Protein AF-A0A480BSX7-F1 (afdb_monomer)

Solvent-accessible surface area (backbone atoms only — not comparable to full-atom values): 7555 Å² total; per-residue (Å²): 115,78,91,48,44,62,57,36,19,62,75,71,62,46,86,76,87,81,93,69,65,57,65,67,68,36,47,69,45,32,63,47,53,52,51,22,51,55,27,17,67,69,65,37,52,84,73,14,50,60,44,51,59,70,46,43,69,58,52,51,52,47,38,61,62,36,56,47,34,30,73,76,64,77,35,87,56,55,23,52,56,36,51,52,40,41,64,72,64,40,93,58,73,66,44,62,85,93,48,62,42,61,52,52,73,69,56,49,49,53,50,55,52,50,34,45,76,68,53,33,42,66,92,63,71,71,65,83,90,122

Mean predicted aligned error: 4.59 Å

Sequence (130 aa):
MESFYLWDAIVHGGQCLFGTCEYVMFGKQRDTLVKCMELANAGKFDEALPLYRQLDPIRDLMNDIFVWNIVRKNQYSLAPIKYWFELLGMPMGPCRPPLEPYADEAMKKTVREGLLKHGVIDSVPAAAAA

pLDDT: mean 90.05, std 11.89, range [28.59, 98.31]

Nearest PDB structures (foldseek):
  1f5z-assembly1_D  TM=8.049E-01  e=1.852E-02  Haemophilus influenzae
  2vc6-assembly1_A  TM=7.269E-01  e=2.075E-02  Sinorhizobium meliloti
  4z35-assembly1_A  TM=4.591E-01  e=2.734E+00  Homo sapiens
  8tf5-assembly1_A  TM=4.532E-01  e=3.242E+00  Homo sapiens

Structure (mmCIF, N/CA/C/O backbone):
data_AF-A0A480BSX7-F1
#
_entry.id   AF-A0A480BSX7-F1
#
loop_
_atom_site.group_PDB
_atom_site.id
_atom_site.type_symbol
_atom_site.label_atom_id
_atom_site.label_alt_id
_atom_site.label_comp_id
_atom_site.label_asym_id
_atom_site.label_entity_id
_atom_site.label_seq_id
_atom_site.pdbx_PDB_ins_code
_atom_site.Cartn_x
_atom_site.Cartn_y
_atom_site.Cartn_z
_atom_site.occupancy
_atom_site.B_iso_or_equiv
_atom_site.auth_seq_id
_atom_site.auth_comp_id
_atom_site.auth_asym_id
_atom_site.auth_atom_id
_atom_site.pdbx_PDB_model_num
ATOM 1 N N . MET A 1 1 ? 2.741 -9.601 7.725 1.00 75.19 1 MET A N 1
ATOM 2 C CA . MET A 1 1 ? 2.106 -8.663 6.775 1.00 75.19 1 MET A CA 1
ATOM 3 C C . MET A 1 1 ? 1.167 -7.773 7.549 1.00 75.19 1 MET A C 1
ATOM 5 O O . MET A 1 1 ? 0.518 -8.268 8.467 1.00 75.19 1 MET A O 1
ATOM 9 N N . GLU A 1 2 ? 1.093 -6.500 7.173 1.00 89.62 2 GLU A N 1
ATOM 10 C CA . GLU A 1 2 ? 0.205 -5.518 7.809 1.00 89.62 2 GLU A CA 1
ATOM 11 C C . GLU A 1 2 ? -1.260 -5.978 7.875 1.00 89.62 2 GLU A C 1
ATOM 13 O O . GLU A 1 2 ? -1.927 -5.743 8.877 1.00 89.62 2 GLU A O 1
ATOM 18 N N . SER A 1 3 ? -1.723 -6.748 6.889 1.00 90.62 3 SER A N 1
ATOM 19 C CA . SER A 1 3 ? -3.084 -7.297 6.833 1.00 90.62 3 SER A CA 1
ATOM 20 C C . SER A 1 3 ? -3.484 -8.166 8.034 1.00 90.62 3 SER A C 1
ATOM 22 O O . SER A 1 3 ? -4.659 -8.417 8.249 1.00 90.62 3 SER A O 1
ATOM 24 N N . PHE A 1 4 ? -2.549 -8.661 8.843 1.00 90.56 4 PHE A N 1
ATOM 25 C CA . PHE A 1 4 ? -2.900 -9.431 10.045 1.00 90.56 4 PHE A CA 1
ATOM 26 C C . PHE A 1 4 ? -2.967 -8.576 11.310 1.00 90.56 4 PHE A C 1
ATOM 28 O O . PHE A 1 4 ? -3.403 -9.067 12.349 1.00 90.56 4 PHE A O 1
ATOM 35 N N . TYR A 1 5 ? -2.565 -7.305 11.233 1.00 93.00 5 TYR A N 1
ATOM 36 C CA . TYR A 1 5 ? -2.331 -6.474 12.407 1.00 93.00 5 TYR A CA 1
ATOM 37 C C . TYR A 1 5 ? -3.560 -6.291 13.282 1.00 93.00 5 TYR A C 1
ATOM 39 O O . TYR A 1 5 ? -3.453 -6.392 14.496 1.00 93.00 5 TYR A O 1
ATOM 47 N N . LEU A 1 6 ? -4.729 -6.045 12.681 1.00 95.12 6 LEU A N 1
ATOM 48 C CA . LEU A 1 6 ? -5.952 -5.828 13.454 1.00 95.12 6 LEU A CA 1
ATOM 49 C C . LEU A 1 6 ? -6.253 -7.029 14.360 1.00 95.12 6 LEU A C 1
ATOM 51 O O . LEU A 1 6 ? -6.584 -6.854 15.529 1.00 95.12 6 LEU A O 1
ATOM 55 N N . TRP A 1 7 ? -6.092 -8.246 13.840 1.00 94.69 7 TRP A N 1
ATOM 56 C CA . TRP A 1 7 ? -6.290 -9.460 14.626 1.00 94.69 7 TRP A CA 1
ATOM 57 C C . TRP A 1 7 ? -5.177 -9.687 15.631 1.00 94.69 7 TRP A C 1
ATOM 59 O O . TRP A 1 7 ? -5.456 -10.052 16.767 1.00 94.69 7 TRP A O 1
ATOM 69 N N . ASP A 1 8 ? -3.933 -9.441 15.236 1.00 93.88 8 ASP A N 1
ATOM 70 C CA . ASP A 1 8 ? -2.789 -9.623 16.117 1.00 93.88 8 ASP A CA 1
ATOM 71 C C . ASP A 1 8 ? -2.830 -8.679 17.328 1.00 93.88 8 ASP A C 1
ATOM 73 O O . ASP A 1 8 ? -2.663 -9.112 18.467 1.00 93.88 8 ASP A O 1
ATOM 77 N N . ALA A 1 9 ? -3.155 -7.407 17.103 1.00 94.81 9 ALA A N 1
ATOM 78 C CA . ALA A 1 9 ? -3.317 -6.412 18.155 1.00 94.81 9 ALA A CA 1
ATOM 79 C C . ALA A 1 9 ? -4.456 -6.780 19.118 1.00 94.81 9 ALA A C 1
ATOM 81 O O . ALA A 1 9 ? -4.263 -6.777 20.332 1.00 94.81 9 ALA A O 1
ATOM 82 N N . ILE A 1 10 ? -5.627 -7.152 18.587 1.00 92.81 10 ILE A N 1
ATOM 83 C CA . ILE A 1 10 ? -6.820 -7.427 19.401 1.00 92.81 10 ILE A CA 1
ATOM 84 C C . ILE A 1 10 ? -6.731 -8.763 20.148 1.00 92.81 10 ILE A C 1
ATOM 86 O O . ILE A 1 10 ? -7.150 -8.846 21.300 1.00 92.81 10 ILE A O 1
ATOM 90 N N . VAL A 1 11 ? -6.224 -9.815 19.504 1.00 92.88 11 VAL A N 1
ATOM 91 C CA . VAL A 1 11 ? -6.258 -11.183 20.051 1.00 92.88 11 VAL A CA 1
ATOM 92 C C . VAL A 1 11 ? -4.977 -11.524 20.806 1.00 92.88 11 VAL A C 1
ATOM 94 O O . VAL A 1 11 ? -5.036 -12.202 21.830 1.00 92.88 11 VAL A O 1
ATOM 97 N N . HIS A 1 12 ? -3.823 -11.061 20.322 1.00 93.25 12 HIS A N 1
ATOM 98 C CA . HIS A 1 12 ? -2.514 -11.449 20.857 1.00 93.25 12 HIS A CA 1
ATOM 99 C C . HIS A 1 12 ? -1.763 -10.295 21.532 1.00 93.25 12 HIS A C 1
ATOM 101 O O . HIS A 1 12 ? -0.704 -10.522 22.116 1.00 93.25 12 HIS A O 1
ATOM 107 N N . GLY A 1 13 ? -2.295 -9.069 21.489 1.00 92.25 13 GLY A N 1
ATOM 108 C CA . GLY A 1 13 ? -1.648 -7.893 22.069 1.00 92.25 13 GLY A CA 1
ATOM 109 C C . GLY A 1 13 ? -0.471 -7.366 21.244 1.00 92.25 13 GLY A C 1
ATOM 110 O O . GLY A 1 13 ? 0.432 -6.747 21.807 1.00 92.25 13 GLY A O 1
ATOM 111 N N . GLY A 1 14 ? -0.451 -7.615 19.930 1.00 91.31 14 GLY A N 1
ATOM 112 C CA . GLY A 1 14 ? 0.555 -7.072 19.015 1.00 91.31 14 GLY A CA 1
ATOM 113 C C . GLY A 1 14 ? 0.632 -5.540 19.073 1.00 91.31 14 GLY A C 1
ATOM 114 O O . GLY A 1 14 ? -0.369 -4.848 18.920 1.00 91.31 14 GLY A O 1
ATOM 115 N N . GLN A 1 15 ? 1.830 -4.990 19.288 1.00 88.19 15 GLN A N 1
ATOM 116 C CA . GLN A 1 15 ? 2.012 -3.556 19.582 1.00 88.19 15 GLN A CA 1
ATOM 117 C C . GLN A 1 15 ? 2.525 -2.735 18.400 1.00 88.19 15 GLN A C 1
ATOM 119 O O . GLN A 1 15 ? 2.421 -1.509 18.399 1.00 88.19 15 GLN A O 1
ATOM 124 N N . CYS A 1 16 ? 3.124 -3.381 17.404 1.00 86.19 16 CYS A N 1
ATOM 125 C CA . CYS A 1 16 ? 3.711 -2.681 16.275 1.00 86.19 16 CYS A CA 1
ATOM 126 C C . CYS A 1 16 ? 3.746 -3.544 15.019 1.00 86.19 16 CYS A C 1
ATOM 128 O O . CYS A 1 16 ? 3.685 -4.771 15.061 1.00 86.19 16 CYS A O 1
ATOM 130 N N . LEU A 1 17 ? 3.895 -2.861 13.890 1.00 86.81 17 LEU A N 1
ATOM 131 C CA . LEU A 1 17 ? 4.245 -3.469 12.623 1.00 86.81 17 LEU A CA 1
ATOM 132 C C . LEU A 1 17 ? 5.743 -3.328 12.399 1.00 86.81 17 LEU A C 1
ATOM 134 O O . LEU A 1 17 ? 6.243 -2.230 12.155 1.00 86.81 17 LEU A O 1
ATOM 138 N N . PHE A 1 18 ? 6.463 -4.442 12.491 1.00 81.75 18 PHE A N 1
ATOM 139 C CA . PHE A 1 18 ? 7.906 -4.458 12.301 1.00 81.75 18 PHE A CA 1
ATOM 140 C C . PHE A 1 18 ? 8.284 -4.927 10.894 1.00 81.75 18 PHE A C 1
ATOM 142 O O . PHE A 1 18 ? 7.827 -5.970 10.431 1.00 81.75 18 PHE A O 1
ATOM 149 N N . GLY A 1 19 ? 9.164 -4.172 10.232 1.00 75.06 19 GLY A N 1
ATOM 150 C CA . GLY A 1 19 ? 9.785 -4.596 8.973 1.00 75.06 19 GLY A CA 1
ATOM 151 C C . GLY A 1 19 ? 8.894 -4.519 7.726 1.00 75.06 19 GLY A C 1
ATOM 152 O O . GLY A 1 19 ? 9.242 -5.119 6.712 1.00 75.06 19 GLY A O 1
ATOM 153 N N . THR A 1 20 ? 7.776 -3.789 7.771 1.00 81.38 20 THR A N 1
ATOM 154 C CA . THR A 1 20 ? 6.899 -3.558 6.607 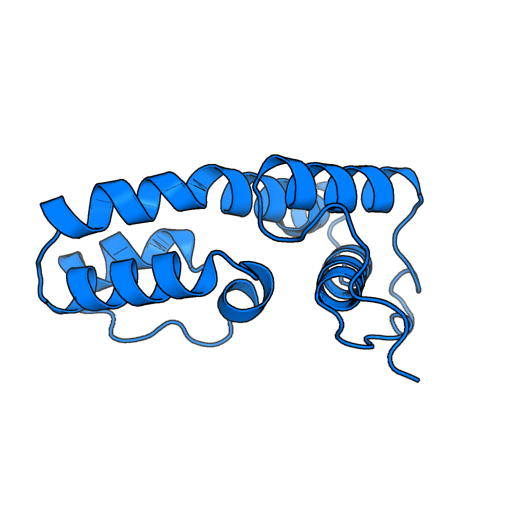1.00 81.38 20 THR A CA 1
ATOM 155 C C . THR A 1 20 ? 7.260 -2.299 5.835 1.00 81.38 20 THR A C 1
ATOM 157 O O . THR A 1 20 ? 7.493 -1.236 6.410 1.00 81.38 20 THR A O 1
ATOM 160 N N . CYS A 1 21 ? 7.198 -2.391 4.510 1.00 86.75 21 CYS A N 1
ATOM 161 C CA . CYS A 1 21 ? 7.220 -1.232 3.621 1.00 86.75 21 CYS A CA 1
ATOM 162 C C . CYS A 1 21 ? 5.839 -0.587 3.465 1.00 86.75 21 CYS A C 1
ATOM 164 O O . CYS A 1 21 ? 5.742 0.544 2.985 1.00 86.75 21 CYS A O 1
ATOM 166 N N . GLU A 1 22 ? 4.772 -1.280 3.858 1.00 88.31 22 GLU A N 1
ATOM 167 C CA . GLU A 1 22 ? 3.419 -0.894 3.490 1.00 88.31 22 GLU A CA 1
ATOM 168 C C . GLU A 1 22 ? 2.907 0.374 4.183 1.00 88.31 22 GLU A C 1
ATOM 170 O O . GLU A 1 22 ? 2.111 1.089 3.578 1.00 88.31 22 GLU A O 1
ATOM 175 N N . TYR A 1 23 ? 3.507 0.786 5.311 1.00 89.75 23 TYR A N 1
ATOM 176 C CA . TYR A 1 23 ? 3.344 2.155 5.818 1.00 89.75 23 TYR A CA 1
ATOM 177 C C . TYR A 1 23 ? 3.669 3.177 4.725 1.00 89.75 23 TYR A C 1
ATOM 179 O O . TYR A 1 23 ? 2.855 4.015 4.364 1.00 89.75 23 TYR A O 1
ATOM 187 N N . VAL A 1 24 ? 4.843 3.081 4.107 1.00 90.88 24 VAL A N 1
ATOM 188 C CA . VAL A 1 24 ? 5.216 4.014 3.046 1.00 90.88 24 VAL A CA 1
ATOM 189 C C . VAL A 1 24 ? 4.355 3.780 1.798 1.00 90.88 24 VAL A C 1
ATOM 191 O O . VAL A 1 24 ? 3.855 4.740 1.208 1.00 90.88 24 VAL A O 1
ATOM 194 N N . MET A 1 25 ? 4.119 2.527 1.412 1.00 92.50 25 MET A N 1
ATOM 195 C CA . MET A 1 25 ? 3.415 2.210 0.163 1.00 92.50 25 MET A CA 1
ATOM 196 C C . MET A 1 25 ? 1.965 2.699 0.135 1.00 92.50 25 MET A C 1
ATOM 198 O O . MET A 1 25 ? 1.473 3.048 -0.934 1.00 92.50 25 MET A O 1
ATOM 202 N N . PHE A 1 26 ? 1.292 2.822 1.280 1.00 94.25 26 PHE A N 1
ATOM 203 C CA . PHE A 1 26 ? -0.096 3.296 1.317 1.00 94.25 26 PHE A CA 1
ATOM 204 C C . PHE A 1 26 ? -0.240 4.778 0.936 1.00 94.25 26 PHE A C 1
ATOM 206 O O . PHE A 1 26 ? -1.356 5.244 0.715 1.00 94.25 26 PHE A O 1
ATOM 213 N N . GLY A 1 27 ? 0.870 5.519 0.797 1.00 93.81 27 GLY A N 1
ATOM 214 C CA . GLY A 1 27 ? 0.879 6.894 0.289 1.00 93.81 27 GLY A CA 1
ATOM 215 C C . GLY A 1 27 ? -0.115 7.783 1.033 1.00 93.81 27 GLY A C 1
ATOM 216 O O . GLY A 1 27 ? -0.015 7.939 2.247 1.00 93.81 27 GLY A O 1
ATOM 217 N N . LYS A 1 28 ? -1.101 8.336 0.324 1.00 93.50 28 LYS A N 1
ATOM 218 C CA . LYS A 1 28 ? -2.149 9.177 0.930 1.00 93.50 28 LYS A CA 1
ATOM 219 C C . LYS A 1 28 ? -3.054 8.464 1.938 1.00 93.50 28 LYS A C 1
ATOM 221 O O . LYS A 1 28 ? -3.692 9.130 2.741 1.00 93.50 28 LYS A O 1
ATOM 226 N N . GLN A 1 29 ? -3.108 7.134 1.924 1.00 95.00 29 GLN A N 1
ATOM 227 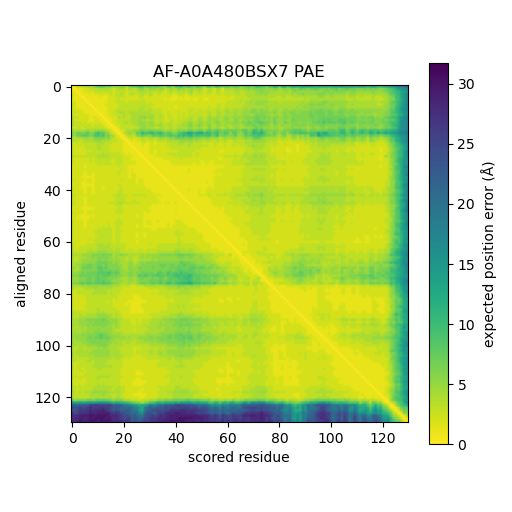C CA . GLN A 1 29 ? -3.903 6.342 2.869 1.00 95.00 29 GLN A CA 1
ATOM 228 C C . GLN A 1 29 ? -3.130 5.955 4.142 1.00 95.00 29 GLN A C 1
ATOM 230 O O . GLN A 1 29 ? -3.634 5.201 4.974 1.00 95.00 29 GLN A O 1
ATOM 235 N N . ARG A 1 30 ? -1.906 6.469 4.323 1.00 93.75 30 ARG A N 1
ATOM 236 C CA . ARG A 1 30 ? -1.090 6.261 5.532 1.00 93.75 30 ARG A CA 1
ATOM 237 C C . ARG A 1 30 ? -1.836 6.587 6.818 1.00 93.75 30 ARG A C 1
ATOM 239 O O . ARG A 1 30 ? -1.799 5.796 7.755 1.00 93.75 30 ARG A O 1
ATOM 246 N N . ASP A 1 31 ? -2.547 7.707 6.840 1.00 95.62 31 ASP A N 1
ATOM 247 C CA . ASP A 1 31 ? -3.268 8.148 8.035 1.00 95.62 31 ASP A CA 1
ATOM 248 C C . ASP A 1 31 ? -4.410 7.186 8.387 1.00 95.62 31 ASP A C 1
ATOM 250 O O . ASP A 1 31 ? -4.662 6.927 9.561 1.00 95.62 31 ASP A O 1
ATOM 254 N N . THR A 1 32 ? -5.054 6.579 7.383 1.00 96.75 32 THR A N 1
ATOM 255 C CA . THR A 1 32 ? -6.059 5.525 7.585 1.00 96.75 32 THR A CA 1
ATOM 256 C C . THR A 1 32 ? -5.444 4.290 8.241 1.00 96.75 32 THR A C 1
ATOM 258 O O . THR A 1 32 ? -6.029 3.755 9.184 1.00 96.75 32 THR A O 1
ATOM 261 N N . LEU A 1 33 ? -4.255 3.863 7.798 1.00 95.12 33 LEU A N 1
ATOM 262 C CA . LEU A 1 33 ? -3.514 2.767 8.431 1.00 95.12 33 LEU A CA 1
ATOM 263 C C . LEU A 1 33 ? -3.174 3.095 9.883 1.00 95.12 33 LEU A C 1
ATOM 265 O O . LEU A 1 33 ? -3.528 2.330 10.775 1.00 95.12 33 LEU A O 1
ATOM 269 N N . VAL A 1 34 ? -2.538 4.243 10.131 1.00 94.75 34 VAL A N 1
ATOM 270 C CA . VAL A 1 34 ? -2.170 4.668 11.491 1.00 94.75 34 VAL A CA 1
ATOM 271 C C . VAL A 1 34 ? -3.401 4.709 12.380 1.00 94.75 34 VAL A C 1
ATOM 273 O O . VAL A 1 34 ? -3.383 4.155 13.479 1.00 94.75 34 VAL A O 1
ATOM 276 N N . LYS A 1 35 ? -4.504 5.281 11.888 1.00 97.00 35 LYS A N 1
ATOM 277 C CA . LYS A 1 35 ? -5.724 5.381 12.677 1.00 97.00 35 LYS A CA 1
ATOM 278 C C . LYS A 1 35 ? -6.329 4.019 12.995 1.00 97.00 35 LYS A C 1
ATOM 280 O O . LYS A 1 35 ? -6.769 3.791 14.122 1.00 97.00 35 LYS A O 1
ATOM 285 N N . CYS A 1 36 ? -6.320 3.103 12.028 1.00 96.19 36 CYS A N 1
ATOM 286 C CA . CYS A 1 36 ? -6.709 1.717 12.252 1.00 96.19 36 CYS A CA 1
ATOM 287 C C . CYS A 1 36 ? -5.846 1.074 13.347 1.00 96.19 36 CYS A C 1
ATOM 289 O O . CYS A 1 36 ? -6.382 0.400 14.227 1.00 96.19 36 CYS A O 1
ATOM 291 N N . MET A 1 37 ? -4.529 1.301 13.324 1.00 94.94 37 MET A N 1
ATOM 292 C CA . MET A 1 37 ? -3.614 0.737 14.315 1.00 94.94 37 MET A CA 1
ATOM 293 C C . MET A 1 37 ? -3.851 1.301 15.721 1.00 94.94 37 MET A C 1
ATOM 295 O O . MET A 1 37 ? -3.885 0.546 16.688 1.00 94.94 37 MET A O 1
ATOM 299 N N . GLU A 1 38 ? -4.061 2.613 15.844 1.00 95.31 38 GLU A N 1
ATOM 300 C CA . GLU A 1 38 ? -4.396 3.265 17.116 1.00 95.31 38 GLU A CA 1
ATOM 301 C C . GLU A 1 38 ? -5.664 2.680 17.744 1.00 95.31 38 GLU A C 1
ATOM 303 O O . GLU A 1 38 ? -5.689 2.371 18.935 1.00 95.31 38 GLU A O 1
ATOM 308 N N . LEU A 1 39 ? -6.721 2.517 16.942 1.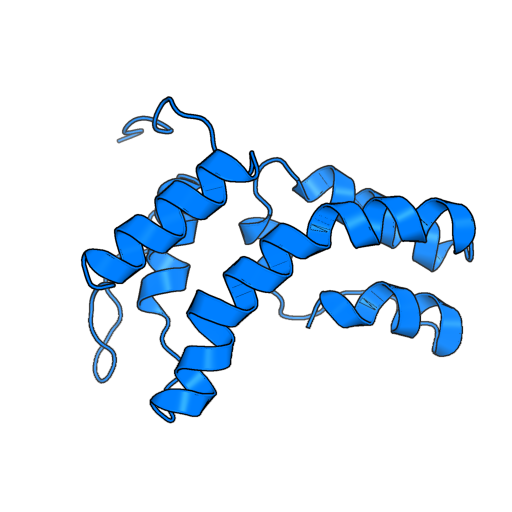00 96.50 39 LEU A N 1
ATOM 309 C CA . LEU A 1 39 ? -7.991 1.964 17.406 1.00 96.50 39 LEU A CA 1
ATOM 310 C C . LEU A 1 39 ? -7.848 0.493 17.806 1.00 96.50 39 LEU A C 1
ATOM 312 O O . LEU A 1 39 ? -8.373 0.097 18.846 1.00 96.50 39 LEU A O 1
ATOM 316 N N . ALA A 1 40 ? -7.095 -0.294 17.032 1.00 95.75 40 ALA A N 1
ATOM 317 C CA . ALA A 1 40 ? -6.802 -1.685 17.361 1.00 95.75 40 ALA A CA 1
ATOM 318 C C . ALA A 1 40 ? -6.065 -1.802 18.707 1.00 95.75 40 ALA A C 1
ATOM 320 O O . ALA A 1 40 ? -6.504 -2.543 19.583 1.00 95.75 40 ALA A O 1
ATOM 321 N N . ASN A 1 41 ? -5.019 -0.998 18.919 1.00 94.06 41 ASN A N 1
ATOM 322 C CA . ASN A 1 41 ? -4.266 -0.965 20.179 1.00 94.06 41 ASN A CA 1
ATOM 323 C C . ASN A 1 41 ? -5.108 -0.493 21.375 1.00 94.06 41 ASN A C 1
ATOM 325 O O . ASN A 1 41 ? -4.845 -0.881 22.510 1.00 94.06 41 ASN A O 1
ATOM 329 N N . ALA A 1 42 ? -6.131 0.329 21.132 1.00 94.81 42 ALA A N 1
ATOM 330 C CA . ALA A 1 42 ? -7.088 0.760 22.147 1.00 94.81 42 ALA A CA 1
ATOM 331 C C . ALA A 1 42 ? -8.212 -0.265 22.414 1.00 94.81 42 ALA A C 1
ATOM 333 O O . ALA A 1 42 ? -9.123 0.026 23.189 1.00 94.81 42 ALA A O 1
ATOM 334 N N . GLY A 1 43 ? -8.198 -1.432 21.759 1.00 94.56 43 GLY A N 1
ATOM 335 C CA . GLY A 1 43 ? -9.251 -2.445 21.877 1.00 94.56 43 GLY A CA 1
ATOM 336 C C . GLY A 1 43 ? -10.563 -2.080 21.166 1.00 94.56 43 GLY A C 1
ATOM 337 O O . GLY A 1 43 ? -11.573 -2.755 21.349 1.00 94.56 43 GLY A O 1
ATOM 338 N N . LYS A 1 44 ? -10.577 -1.021 20.347 1.00 96.81 44 LYS A N 1
ATOM 339 C CA . LYS A 1 44 ? -11.768 -0.491 19.661 1.00 96.81 44 LYS A CA 1
ATOM 340 C C . LYS A 1 44 ? -11.984 -1.176 18.312 1.00 96.81 44 LYS A C 1
ATOM 342 O O . LYS A 1 44 ? -11.891 -0.551 17.255 1.00 96.81 44 LYS A O 1
ATOM 347 N N . PHE A 1 45 ? -12.260 -2.477 18.351 1.00 96.38 45 PHE A N 1
ATOM 348 C CA . PHE A 1 45 ? -12.372 -3.306 17.149 1.00 96.38 45 PHE A CA 1
ATOM 349 C C . PHE A 1 45 ? -13.428 -2.799 16.149 1.00 96.38 45 PHE A C 1
ATOM 351 O O . PHE A 1 45 ? -13.123 -2.649 14.966 1.00 96.38 45 PHE A O 1
ATOM 358 N N . ASP A 1 46 ? -14.635 -2.475 16.620 1.00 97.88 46 ASP A N 1
ATOM 359 C CA . ASP A 1 46 ? -15.742 -2.052 15.749 1.00 97.88 46 ASP A CA 1
ATOM 360 C C . ASP A 1 46 ? -15.455 -0.730 15.019 1.00 97.88 46 ASP A C 1
ATOM 362 O O . ASP A 1 46 ? -15.897 -0.535 13.888 1.00 97.88 46 ASP A O 1
ATOM 366 N N . GLU A 1 47 ? -14.672 0.162 15.634 1.00 98.12 47 GLU A N 1
ATOM 367 C CA . GLU A 1 47 ? -14.220 1.412 15.009 1.00 98.12 47 GLU A CA 1
ATOM 368 C C . GL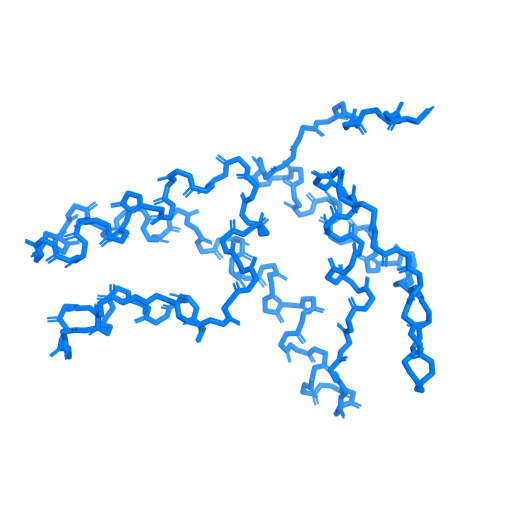U A 1 47 ? -13.052 1.172 14.034 1.00 98.12 47 GLU A C 1
ATOM 370 O O . GLU A 1 47 ? -12.938 1.859 13.018 1.00 98.12 47 GLU A O 1
ATOM 375 N N . ALA A 1 48 ? -12.179 0.199 14.321 1.00 97.69 48 ALA A N 1
ATOM 376 C CA . ALA A 1 48 ? -11.015 -0.120 13.496 1.00 97.69 48 ALA A CA 1
ATOM 377 C C . ALA A 1 48 ? -11.382 -0.895 12.219 1.00 97.69 48 ALA A C 1
ATOM 379 O O . ALA A 1 48 ? -10.798 -0.658 11.161 1.00 97.69 48 ALA A O 1
ATOM 380 N N . LEU A 1 49 ? -12.354 -1.811 12.291 1.00 97.56 49 LEU A N 1
ATOM 381 C CA . LEU A 1 49 ? -12.698 -2.722 11.195 1.00 97.56 49 LEU A CA 1
ATOM 382 C C . LEU A 1 49 ? -13.083 -2.013 9.877 1.00 97.56 49 LEU A C 1
ATOM 384 O O . LEU A 1 49 ? -12.633 -2.464 8.820 1.00 97.56 49 LEU A O 1
ATOM 388 N N . PRO A 1 50 ? -13.870 -0.919 9.867 1.00 98.31 50 PRO A N 1
ATOM 389 C CA . PRO A 1 50 ? -14.162 -0.186 8.636 1.00 98.31 50 PRO A CA 1
ATOM 390 C C . PRO A 1 50 ? -12.912 0.426 7.991 1.00 98.31 50 PRO A C 1
ATOM 392 O O . PRO A 1 50 ? -12.754 0.329 6.775 1.00 98.31 50 PRO A O 1
ATOM 395 N N . LEU A 1 51 ? -12.005 1.000 8.792 1.00 97.75 51 LEU A N 1
ATOM 396 C CA . LEU A 1 51 ? -10.739 1.560 8.299 1.00 97.75 51 LEU A CA 1
ATOM 397 C C . LEU A 1 51 ? -9.826 0.461 7.770 1.00 97.75 51 LEU A C 1
ATOM 399 O O . LEU A 1 51 ? -9.227 0.611 6.711 1.00 97.75 51 LEU A O 1
ATOM 403 N N . TYR A 1 52 ? -9.771 -0.671 8.471 1.00 96.69 52 TYR A N 1
ATOM 404 C CA . TYR A 1 52 ? -9.074 -1.853 7.995 1.00 96.69 52 TYR A CA 1
ATOM 405 C C . TYR A 1 52 ? -9.599 -2.254 6.611 1.00 96.69 52 TYR A C 1
ATOM 407 O O . TYR A 1 52 ? -8.807 -2.378 5.686 1.00 96.69 52 TYR A O 1
ATOM 415 N N . ARG A 1 53 ? -10.917 -2.384 6.427 1.00 97.06 53 ARG A N 1
ATOM 416 C CA . ARG A 1 53 ? -11.513 -2.781 5.137 1.00 97.06 53 ARG A CA 1
ATOM 417 C C . ARG A 1 53 ? -11.302 -1.758 4.024 1.00 97.06 53 ARG A C 1
ATOM 419 O O . ARG A 1 53 ? -11.187 -2.130 2.861 1.00 97.06 53 ARG A O 1
ATOM 426 N N . GLN A 1 54 ? -11.214 -0.473 4.362 1.00 96.31 54 GLN A N 1
ATOM 427 C CA . GLN A 1 54 ? -10.894 0.575 3.392 1.00 96.31 54 GLN A CA 1
ATOM 428 C C . GLN A 1 54 ? -9.531 0.341 2.715 1.00 96.31 54 GLN A C 1
ATOM 430 O O . GLN A 1 54 ? -9.354 0.717 1.558 1.00 96.31 54 GLN A O 1
ATOM 435 N N . LEU A 1 55 ? -8.593 -0.306 3.413 1.00 95.88 55 LEU A N 1
ATOM 436 C CA . LEU A 1 55 ? -7.241 -0.587 2.927 1.00 95.88 55 LEU A CA 1
ATOM 437 C C . LEU A 1 55 ? -7.151 -1.888 2.105 1.00 95.88 55 LEU A C 1
ATOM 439 O O . LEU A 1 55 ? -6.134 -2.112 1.446 1.00 95.88 55 LEU A O 1
ATOM 443 N N . ASP A 1 56 ? -8.198 -2.726 2.087 1.00 95.56 56 ASP A N 1
ATOM 444 C CA . ASP A 1 56 ? -8.205 -4.013 1.368 1.00 95.56 56 ASP A CA 1
ATOM 445 C C . ASP A 1 56 ? -7.836 -3.886 -0.119 1.00 95.56 56 ASP A C 1
ATOM 447 O O . ASP A 1 56 ? -6.964 -4.632 -0.562 1.00 95.56 56 ASP A O 1
ATOM 451 N N . PRO A 1 57 ? -8.340 -2.900 -0.891 1.00 94.75 57 PRO A N 1
ATOM 452 C CA . PRO A 1 57 ? -7.964 -2.780 -2.299 1.00 94.75 57 PRO A CA 1
ATOM 453 C C . PRO A 1 57 ? -6.462 -2.541 -2.526 1.00 94.75 57 PRO A C 1
ATOM 455 O O . PRO A 1 57 ? -5.907 -2.965 -3.540 1.00 94.75 57 PRO A O 1
ATOM 458 N N . ILE A 1 58 ? -5.781 -1.876 -1.586 1.00 94.25 58 ILE A N 1
ATOM 459 C CA . ILE A 1 58 ? -4.328 -1.657 -1.658 1.00 94.25 58 ILE A CA 1
ATOM 460 C C . ILE A 1 58 ? -3.561 -2.910 -1.256 1.00 94.25 58 ILE A C 1
ATOM 462 O O . ILE A 1 58 ? -2.535 -3.218 -1.866 1.00 94.25 58 ILE A O 1
ATOM 466 N N . ARG A 1 59 ? -4.065 -3.662 -0.274 1.00 93.62 59 ARG A N 1
ATOM 467 C CA . ARG A 1 59 ? -3.504 -4.966 0.097 1.00 93.62 59 ARG A CA 1
ATOM 468 C C . ARG A 1 59 ? -3.631 -5.970 -1.041 1.00 93.62 59 ARG A C 1
ATOM 470 O O . ARG A 1 59 ? -2.673 -6.688 -1.306 1.00 93.62 59 ARG A O 1
ATOM 477 N N . ASP A 1 60 ? -4.758 -5.981 -1.744 1.00 94.00 60 ASP A N 1
ATOM 478 C CA . ASP A 1 60 ? -4.980 -6.835 -2.912 1.00 94.00 60 ASP A CA 1
ATOM 479 C C . ASP A 1 60 ? -4.001 -6.491 -4.037 1.00 94.00 60 ASP A C 1
ATOM 481 O O . ASP A 1 60 ? -3.301 -7.372 -4.538 1.00 94.00 60 ASP A O 1
ATOM 485 N N . LEU A 1 61 ? -3.848 -5.197 -4.350 1.00 93.50 61 LEU A N 1
ATOM 486 C CA . LEU A 1 61 ? -2.842 -4.742 -5.310 1.00 93.50 61 LEU A CA 1
ATOM 487 C C . LEU A 1 61 ? -1.432 -5.183 -4.893 1.00 93.50 61 LEU A C 1
ATOM 489 O O . LEU A 1 61 ? -0.682 -5.704 -5.716 1.00 93.50 61 LEU A O 1
ATOM 493 N N . MET A 1 62 ? -1.067 -5.002 -3.621 1.00 90.88 62 MET A N 1
ATOM 494 C CA . MET A 1 62 ? 0.227 -5.432 -3.092 1.00 90.88 62 MET A CA 1
ATOM 495 C C . MET A 1 62 ? 0.418 -6.949 -3.230 1.00 90.88 62 MET A C 1
ATOM 497 O O . MET A 1 62 ? 1.476 -7.394 -3.677 1.00 90.88 62 MET A O 1
ATOM 501 N N . ASN A 1 63 ? -0.596 -7.749 -2.898 1.00 90.38 63 ASN A N 1
ATOM 502 C CA . ASN A 1 63 ? -0.551 -9.200 -3.053 1.00 90.38 63 ASN A CA 1
ATOM 503 C C . ASN A 1 63 ? -0.286 -9.598 -4.511 1.00 90.38 63 ASN A C 1
ATOM 505 O O . ASN A 1 63 ? 0.580 -10.436 -4.764 1.00 90.38 63 ASN A O 1
ATOM 509 N N . ASP A 1 64 ? -0.956 -8.963 -5.470 1.00 89.56 64 ASP A N 1
ATOM 510 C CA . ASP A 1 64 ? -0.793 -9.238 -6.900 1.00 89.56 64 ASP A CA 1
ATOM 511 C C . ASP A 1 64 ? 0.598 -8.905 -7.432 1.00 89.56 64 ASP A C 1
ATOM 513 O O . ASP A 1 64 ? 1.201 -9.710 -8.151 1.00 89.56 64 ASP A O 1
ATOM 517 N N . ILE A 1 65 ? 1.134 -7.741 -7.066 1.00 89.31 65 ILE A N 1
ATOM 518 C CA . ILE A 1 65 ? 2.417 -7.271 -7.604 1.00 89.31 65 ILE A CA 1
ATOM 519 C C . ILE A 1 65 ? 3.621 -7.879 -6.882 1.00 89.31 65 ILE A C 1
ATOM 521 O O . ILE A 1 65 ? 4.735 -7.848 -7.411 1.00 89.31 65 ILE A O 1
ATOM 525 N N . PHE A 1 66 ? 3.429 -8.388 -5.664 1.00 86.12 66 PHE A N 1
ATOM 526 C CA . PHE A 1 66 ? 4.527 -8.799 -4.801 1.00 86.12 66 PHE A CA 1
ATOM 527 C C . PHE A 1 66 ? 4.425 -10.248 -4.358 1.00 86.12 66 PHE A C 1
ATOM 529 O O . PHE A 1 66 ? 5.256 -11.067 -4.754 1.00 86.12 66 PHE A O 1
ATOM 536 N N . VAL A 1 67 ? 3.398 -10.583 -3.579 1.00 86.31 67 VAL A N 1
ATOM 537 C CA . VAL A 1 67 ? 3.258 -11.911 -2.970 1.00 86.31 67 VAL A CA 1
ATOM 538 C C . VAL A 1 67 ? 3.086 -12.979 -4.047 1.00 86.31 67 VAL A C 1
ATOM 540 O O . VAL A 1 67 ? 3.795 -13.985 -4.052 1.00 86.31 67 VAL A O 1
ATOM 543 N N . TRP A 1 68 ? 2.232 -12.734 -5.039 1.00 88.56 68 TRP A N 1
ATOM 544 C CA . TRP A 1 68 ? 2.018 -13.678 -6.131 1.00 88.56 68 TRP A CA 1
ATOM 545 C C . TRP A 1 68 ? 3.225 -13.829 -7.060 1.00 88.56 68 TRP A C 1
ATOM 547 O O . TRP A 1 68 ? 3.377 -14.880 -7.682 1.00 88.56 68 TRP A O 1
ATOM 557 N N . ASN A 1 69 ? 4.124 -12.843 -7.130 1.00 84.88 69 ASN A N 1
ATOM 558 C CA . ASN A 1 69 ? 5.387 -13.002 -7.855 1.00 84.88 69 ASN A CA 1
ATOM 559 C C . ASN A 1 69 ? 6.329 -13.986 -7.151 1.00 84.88 69 ASN A C 1
ATOM 561 O O . ASN A 1 69 ? 6.979 -14.780 -7.834 1.00 84.88 69 ASN A O 1
ATOM 565 N N . ILE A 1 70 ? 6.342 -14.007 -5.813 1.00 86.62 70 ILE A N 1
ATOM 566 C CA . ILE A 1 70 ? 7.083 -15.017 -5.044 1.00 86.62 70 ILE A CA 1
ATOM 567 C C . ILE A 1 70 ? 6.548 -16.406 -5.389 1.00 86.62 70 ILE A C 1
ATOM 569 O O . ILE A 1 70 ? 7.326 -17.290 -5.724 1.00 86.62 70 ILE A O 1
ATOM 573 N N . VAL A 1 71 ? 5.225 -16.583 -5.396 1.00 87.12 71 VAL A N 1
ATOM 574 C CA . VAL A 1 71 ? 4.606 -17.886 -5.685 1.00 87.12 71 VAL A CA 1
ATOM 575 C C . VAL A 1 71 ? 4.854 -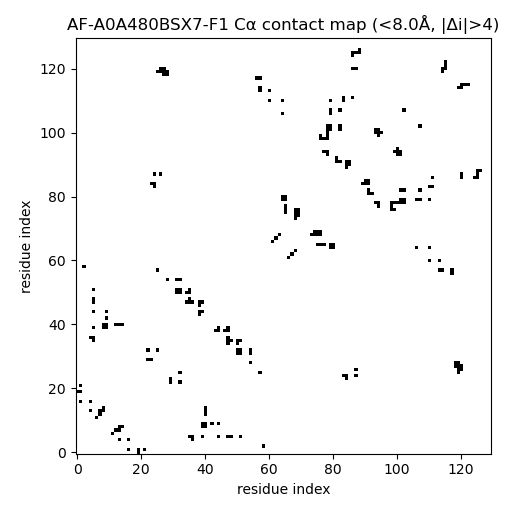18.335 -7.129 1.00 87.12 71 VAL A C 1
ATOM 577 O O . VAL A 1 71 ? 5.214 -19.484 -7.364 1.00 87.12 71 VAL A O 1
ATOM 580 N N . ARG A 1 72 ? 4.676 -17.444 -8.114 1.00 86.75 72 ARG A N 1
ATOM 581 C CA . ARG A 1 72 ? 4.743 -17.797 -9.546 1.00 86.75 72 ARG A CA 1
ATOM 582 C C . ARG A 1 72 ? 6.167 -17.958 -10.071 1.00 86.75 72 ARG A C 1
ATOM 584 O O . ARG A 1 72 ? 6.384 -18.753 -10.979 1.00 86.75 72 ARG A O 1
ATOM 591 N N . LYS A 1 73 ? 7.116 -17.175 -9.552 1.00 84.38 73 LYS A N 1
ATOM 592 C CA . LYS A 1 73 ? 8.498 -17.111 -10.061 1.00 84.38 73 LYS A CA 1
ATOM 593 C C . LYS A 1 73 ? 9.530 -17.671 -9.081 1.00 84.38 73 LYS A C 1
ATOM 595 O O . LYS A 1 73 ? 10.710 -17.691 -9.409 1.00 84.38 73 LYS A O 1
ATOM 600 N N . ASN A 1 74 ? 9.111 -18.080 -7.879 1.00 87.00 74 ASN A N 1
ATOM 601 C CA . ASN A 1 74 ? 10.002 -18.407 -6.762 1.00 87.00 74 ASN A CA 1
ATOM 602 C C . ASN A 1 74 ? 11.042 -17.298 -6.497 1.00 87.00 74 ASN A C 1
ATOM 604 O O . ASN A 1 74 ? 12.201 -17.559 -6.177 1.00 87.00 74 ASN A O 1
ATOM 608 N N . GLN A 1 75 ? 10.635 -16.042 -6.703 1.00 84.00 75 GLN A N 1
ATOM 609 C CA . GLN A 1 75 ? 11.527 -14.888 -6.701 1.00 84.00 75 GLN A CA 1
ATOM 610 C C . GLN A 1 75 ? 10.869 -13.696 -6.016 1.00 84.00 75 GLN A C 1
ATOM 612 O O . GLN A 1 75 ? 9.782 -13.248 -6.392 1.00 84.00 75 GLN A O 1
ATOM 617 N N . TYR A 1 76 ? 11.595 -13.114 -5.067 1.00 85.56 76 TYR A N 1
ATOM 618 C CA . TYR A 1 76 ? 11.218 -11.864 -4.421 1.00 85.56 76 TYR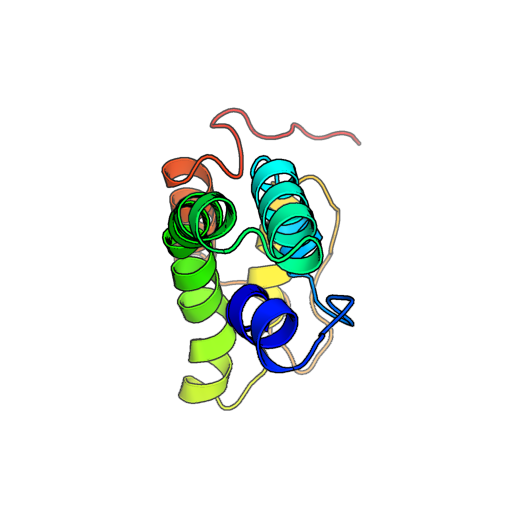 A CA 1
ATOM 619 C C . TYR A 1 76 ? 11.470 -10.680 -5.364 1.00 85.56 76 TYR A C 1
ATOM 621 O O . TYR A 1 76 ? 12.558 -10.104 -5.419 1.00 85.56 76 TYR A O 1
ATOM 629 N N . SER A 1 77 ? 10.467 -10.355 -6.178 1.00 86.31 77 SER A N 1
ATOM 630 C CA . SER A 1 77 ? 10.580 -9.324 -7.211 1.00 86.31 77 SER A CA 1
ATOM 631 C C . SER A 1 77 ? 10.476 -7.930 -6.591 1.00 86.31 77 SER A C 1
ATOM 633 O O . SER A 1 77 ? 9.389 -7.466 -6.264 1.00 86.31 77 SER A O 1
ATOM 635 N N . LEU A 1 78 ? 11.618 -7.253 -6.439 1.00 91.88 78 LEU A N 1
ATOM 636 C CA . LEU A 1 78 ? 11.685 -5.908 -5.853 1.00 91.88 78 LEU A CA 1
ATOM 637 C C . LEU A 1 78 ? 11.371 -4.785 -6.846 1.00 91.88 78 LEU A C 1
ATOM 639 O O . LEU A 1 78 ? 10.961 -3.706 -6.428 1.00 91.88 78 LEU A O 1
ATOM 643 N N . ALA A 1 79 ? 11.557 -5.013 -8.145 1.00 94.50 79 ALA A N 1
ATOM 644 C CA . ALA A 1 79 ? 11.412 -3.965 -9.150 1.00 94.50 79 ALA A CA 1
ATOM 645 C C . ALA A 1 79 ? 10.006 -3.316 -9.192 1.00 94.50 79 ALA A C 1
ATOM 647 O O . ALA A 1 79 ? 9.935 -2.090 -9.289 1.00 94.50 79 ALA A O 1
ATOM 648 N N . PRO A 1 80 ? 8.889 -4.062 -9.033 1.00 93.88 80 PRO A N 1
ATOM 649 C CA . PRO A 1 80 ? 7.552 -3.465 -8.937 1.00 93.88 80 PRO A CA 1
ATOM 650 C C . PRO A 1 80 ? 7.372 -2.593 -7.687 1.00 93.88 80 PRO A C 1
ATOM 652 O O . PRO A 1 80 ? 6.773 -1.524 -7.765 1.00 93.88 80 PRO A O 1
ATOM 655 N N . ILE A 1 81 ? 7.938 -3.008 -6.546 1.00 93.50 81 ILE A N 1
ATOM 656 C CA . ILE A 1 81 ? 7.910 -2.210 -5.311 1.00 93.50 81 ILE A CA 1
ATOM 657 C C . ILE A 1 81 ? 8.714 -0.933 -5.499 1.00 93.50 81 ILE A C 1
ATOM 659 O O . ILE A 1 81 ? 8.233 0.148 -5.178 1.00 93.50 81 ILE A O 1
ATOM 663 N N . LYS A 1 82 ? 9.926 -1.033 -6.049 1.00 95.19 82 LYS A N 1
ATOM 664 C CA . LYS A 1 82 ? 10.753 0.143 -6.323 1.00 95.19 82 LYS A CA 1
ATOM 665 C C . LYS A 1 82 ? 10.024 1.152 -7.207 1.00 95.19 82 LYS A C 1
ATOM 667 O O . LYS A 1 82 ? 10.027 2.334 -6.889 1.00 95.19 82 LYS A O 1
ATOM 672 N N . TYR A 1 83 ? 9.341 0.678 -8.247 1.00 95.94 83 TYR A N 1
ATOM 673 C CA . TYR A 1 83 ? 8.534 1.534 -9.111 1.00 95.94 83 TYR A CA 1
ATOM 674 C C . TYR A 1 83 ? 7.358 2.198 -8.371 1.00 95.94 83 TYR A C 1
ATOM 676 O O . TYR A 1 83 ? 7.099 3.381 -8.567 1.00 95.94 83 TYR A O 1
ATOM 684 N N . TRP A 1 84 ? 6.675 1.484 -7.469 1.00 95.81 84 TRP A N 1
ATOM 685 C CA . TRP A 1 84 ? 5.661 2.093 -6.597 1.00 95.81 84 TRP A CA 1
ATOM 686 C C . TRP A 1 84 ? 6.266 3.228 -5.761 1.00 95.81 84 TRP A C 1
ATOM 688 O O . TRP A 1 84 ? 5.725 4.330 -5.721 1.00 95.81 84 TRP A O 1
ATOM 698 N N . PHE A 1 85 ? 7.414 2.998 -5.127 1.00 95.69 85 PHE A N 1
ATOM 699 C CA . PHE A 1 85 ? 8.113 4.026 -4.354 1.00 95.69 85 PHE A CA 1
ATOM 700 C C . PHE A 1 85 ? 8.515 5.238 -5.216 1.00 95.69 85 PHE A C 1
ATOM 702 O O . PHE A 1 85 ? 8.366 6.372 -4.762 1.00 95.69 85 PHE A O 1
ATOM 709 N N . GLU A 1 86 ? 8.930 5.029 -6.467 1.00 95.75 86 GLU A N 1
ATOM 710 C CA . GLU A 1 86 ? 9.194 6.119 -7.418 1.00 95.75 86 GLU A CA 1
ATOM 711 C C . GLU A 1 86 ? 7.931 6.933 -7.730 1.00 95.75 86 GLU A C 1
ATOM 713 O O . GLU A 1 86 ? 7.986 8.161 -7.741 1.00 95.75 86 GLU A O 1
ATOM 718 N N . LEU A 1 87 ? 6.770 6.285 -7.884 1.00 95.25 87 LEU A N 1
ATOM 719 C CA . LEU A 1 87 ? 5.480 6.979 -8.035 1.00 95.25 87 LEU A CA 1
ATOM 720 C C . LEU A 1 87 ? 5.071 7.771 -6.784 1.00 95.25 87 LEU A C 1
ATOM 722 O O . LEU A 1 87 ? 4.316 8.736 -6.889 1.00 95.25 87 LEU A O 1
ATOM 726 N N . LEU A 1 88 ? 5.582 7.389 -5.613 1.00 94.88 88 LEU A N 1
ATOM 727 C CA . LEU A 1 88 ? 5.442 8.133 -4.359 1.00 94.88 88 LEU A CA 1
ATOM 728 C C . LEU A 1 88 ? 6.510 9.231 -4.188 1.00 94.88 88 LEU A C 1
ATOM 730 O O . LEU A 1 88 ? 6.565 9.858 -3.131 1.00 94.88 88 LEU A O 1
ATOM 734 N N . GLY A 1 89 ? 7.356 9.462 -5.197 1.00 93.19 89 GLY A N 1
ATOM 735 C CA . GLY A 1 89 ? 8.390 10.498 -5.191 1.00 93.19 89 GLY A CA 1
ATOM 736 C C . GLY A 1 89 ? 9.709 10.090 -4.528 1.00 93.19 89 GLY A C 1
ATOM 737 O O . GLY A 1 89 ? 10.530 10.956 -4.240 1.00 93.19 89 GLY A O 1
ATOM 738 N N . MET A 1 90 ? 9.939 8.799 -4.268 1.00 93.12 90 MET A N 1
ATOM 739 C CA . MET A 1 90 ? 11.195 8.313 -3.685 1.00 93.12 90 MET A CA 1
ATOM 740 C C . MET A 1 90 ? 12.092 7.692 -4.765 1.00 93.12 90 MET A C 1
ATOM 742 O O . MET A 1 90 ? 11.693 6.705 -5.383 1.00 93.12 90 MET A O 1
ATOM 746 N N . PRO A 1 91 ? 13.315 8.204 -4.992 1.00 93.38 91 PRO A N 1
ATOM 747 C CA . PRO A 1 91 ? 14.214 7.646 -5.998 1.00 93.38 91 PRO A CA 1
ATOM 748 C C . PRO A 1 91 ? 14.772 6.290 -5.539 1.00 93.38 91 PRO A C 1
ATOM 750 O O . PRO A 1 91 ? 15.543 6.224 -4.582 1.00 93.38 91 PRO A O 1
ATOM 753 N N . MET A 1 92 ? 14.409 5.199 -6.226 1.00 94.75 92 MET A N 1
ATOM 754 C CA . MET A 1 92 ? 14.786 3.831 -5.819 1.00 94.75 92 MET A CA 1
ATOM 755 C C . MET A 1 92 ? 15.879 3.186 -6.675 1.00 9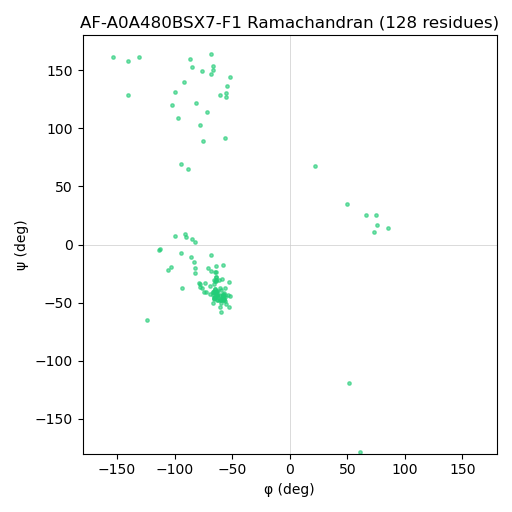4.75 92 MET A C 1
ATOM 757 O O . MET A 1 92 ? 16.542 2.239 -6.218 1.00 94.75 92 MET A O 1
ATOM 761 N N . GLY A 1 93 ? 16.061 3.670 -7.907 1.00 94.31 93 GLY A N 1
ATOM 762 C CA . GLY A 1 93 ? 17.059 3.168 -8.849 1.00 94.31 93 GLY A CA 1
ATOM 763 C C . GLY A 1 93 ? 16.864 1.690 -9.229 1.00 94.31 93 GLY A C 1
ATOM 764 O O . GLY A 1 93 ? 15.946 1.019 -8.751 1.00 94.31 93 GLY A O 1
ATOM 765 N N . PRO A 1 94 ? 17.749 1.127 -10.067 1.00 96.38 94 PRO A N 1
ATOM 766 C CA . PRO A 1 94 ? 17.608 -0.252 -10.521 1.00 96.38 94 PRO A CA 1
ATOM 767 C C . PRO A 1 94 ? 17.787 -1.265 -9.384 1.00 96.38 94 PRO A C 1
ATOM 769 O O . PRO A 1 94 ? 18.473 -1.027 -8.381 1.00 96.38 94 PRO A O 1
ATOM 772 N N . CYS A 1 95 ? 17.178 -2.437 -9.522 1.00 95.56 95 CYS A N 1
ATOM 773 C CA . CYS A 1 95 ? 17.575 -3.612 -8.754 1.00 95.56 95 CYS A CA 1
ATOM 774 C C . CYS A 1 95 ? 18.983 -4.078 -9.158 1.00 95.56 95 CYS A C 1
ATOM 776 O O . CYS A 1 95 ? 19.418 -3.900 -10.293 1.00 95.56 95 CYS A O 1
ATOM 778 N N . ARG A 1 96 ? 19.706 -4.673 -8.203 1.00 94.94 96 ARG A N 1
ATOM 779 C CA . ARG A 1 96 ? 21.000 -5.310 -8.472 1.00 94.94 96 ARG A CA 1
ATOM 780 C C . ARG A 1 96 ? 20.780 -6.750 -8.960 1.00 94.94 96 ARG A C 1
ATOM 782 O O . ARG A 1 96 ? 19.799 -7.369 -8.534 1.00 94.94 96 ARG A O 1
ATOM 789 N N . PRO A 1 97 ? 21.702 -7.306 -9.767 1.00 93.81 97 PRO A N 1
ATOM 790 C CA . PRO A 1 97 ? 21.682 -8.724 -10.115 1.00 93.81 97 PRO A CA 1
ATOM 791 C C . PRO A 1 97 ? 21.585 -9.621 -8.866 1.00 93.81 97 PRO A C 1
ATOM 793 O O . PRO A 1 97 ? 22.163 -9.272 -7.831 1.00 93.81 97 PRO A O 1
ATOM 796 N N . PRO A 1 98 ? 20.868 -10.760 -8.932 1.00 90.75 98 PRO A N 1
ATOM 797 C CA . PRO A 1 98 ? 20.301 -11.391 -10.132 1.00 90.75 98 PRO A CA 1
ATOM 798 C C . PRO A 1 98 ? 18.862 -10.954 -10.462 1.00 90.75 98 PRO A C 1
ATOM 800 O O . PRO A 1 98 ? 18.214 -11.572 -11.299 1.00 90.75 98 PRO A O 1
ATOM 803 N N . LEU A 1 99 ? 18.325 -9.941 -9.778 1.00 90.75 99 LEU A N 1
ATOM 804 C CA . LEU A 1 99 ? 16.968 -9.469 -10.035 1.00 90.75 99 LEU A CA 1
ATOM 805 C C . LEU A 1 99 ? 16.918 -8.634 -11.316 1.00 90.75 99 LEU A C 1
ATOM 807 O O . LEU A 1 99 ? 17.863 -7.904 -11.618 1.00 90.75 99 LEU A O 1
ATOM 811 N N . GLU A 1 100 ? 15.776 -8.681 -12.001 1.00 91.81 100 GLU A N 1
ATOM 812 C CA . GLU A 1 100 ? 15.496 -7.763 -13.102 1.00 91.81 100 GLU A CA 1
ATOM 813 C C . GLU A 1 100 ? 15.642 -6.314 -12.623 1.00 91.81 100 GLU A C 1
ATOM 815 O O . GLU A 1 100 ? 15.082 -5.967 -11.575 1.00 91.81 100 GLU A O 1
ATOM 820 N N . PRO A 1 101 ? 16.383 -5.457 -13.349 1.00 94.88 101 PRO A N 1
ATOM 821 C CA . PRO A 1 101 ? 16.707 -4.114 -12.882 1.00 94.88 101 PRO A CA 1
ATOM 822 C C . PRO A 1 101 ? 15.463 -3.230 -12.732 1.00 94.88 101 PRO A C 1
ATOM 824 O O . PRO A 1 101 ? 15.438 -2.383 -11.839 1.00 94.88 101 PRO A O 1
ATOM 827 N N . TYR A 1 102 ? 14.431 -3.448 -13.555 1.00 95.62 102 TYR A N 1
ATOM 828 C CA . TYR A 1 102 ? 13.192 -2.671 -13.580 1.00 95.62 102 TYR A CA 1
ATOM 829 C C . TYR A 1 102 ? 11.969 -3.571 -13.791 1.00 95.62 102 TYR A C 1
ATOM 831 O O . TYR A 1 102 ? 12.083 -4.678 -14.313 1.00 95.62 102 TYR A O 1
ATOM 839 N N . ALA A 1 103 ? 10.792 -3.091 -13.383 1.00 93.94 103 ALA A N 1
ATOM 840 C CA . ALA A 1 103 ? 9.529 -3.752 -13.697 1.00 93.94 103 ALA A CA 1
ATOM 841 C C . ALA A 1 103 ? 9.232 -3.642 -15.202 1.00 93.94 103 ALA A C 1
ATOM 843 O O . ALA A 1 103 ? 9.558 -2.627 -15.821 1.00 93.94 103 ALA A O 1
ATOM 844 N N . ASP A 1 104 ? 8.594 -4.662 -15.777 1.00 93.62 104 ASP A N 1
ATOM 845 C CA . ASP A 1 104 ? 8.107 -4.599 -17.156 1.00 93.62 104 ASP A CA 1
ATOM 846 C C . ASP A 1 104 ? 6.938 -3.603 -17.308 1.00 93.62 104 ASP A C 1
ATOM 848 O O . ASP A 1 104 ? 6.323 -3.167 -16.331 1.00 93.62 104 ASP A O 1
ATOM 852 N N . GLU A 1 105 ? 6.634 -3.211 -18.547 1.00 95.12 105 GLU A N 1
ATOM 853 C CA . GLU A 1 105 ? 5.622 -2.184 -18.832 1.00 95.12 105 GLU A CA 1
ATOM 854 C C . GLU A 1 105 ? 4.203 -2.602 -18.422 1.00 95.12 105 GLU A C 1
ATOM 856 O O . GLU A 1 105 ? 3.410 -1.759 -17.998 1.00 95.12 105 GLU A O 1
ATOM 861 N N . ALA A 1 106 ? 3.881 -3.899 -18.490 1.00 94.00 106 ALA A N 1
ATOM 862 C CA . ALA A 1 106 ? 2.583 -4.402 -18.051 1.00 94.00 106 ALA A CA 1
ATOM 863 C C . ALA A 1 106 ? 2.425 -4.227 -16.534 1.00 94.00 106 ALA A C 1
ATOM 865 O O . ALA A 1 106 ? 1.419 -3.692 -16.070 1.00 94.00 106 ALA A O 1
ATOM 866 N N . MET A 1 107 ? 3.454 -4.589 -15.770 1.00 93.69 107 MET A N 1
ATOM 867 C CA . MET A 1 107 ? 3.498 -4.421 -14.325 1.00 93.69 107 MET A CA 1
ATOM 868 C C . MET A 1 107 ? 3.496 -2.945 -13.919 1.00 93.69 107 MET A C 1
ATOM 870 O O . MET A 1 107 ? 2.752 -2.563 -13.017 1.00 93.69 107 MET A O 1
ATOM 874 N N . LYS A 1 108 ? 4.269 -2.088 -14.600 1.00 95.50 108 LYS A N 1
ATOM 875 C CA . LYS A 1 108 ? 4.236 -0.635 -14.358 1.00 95.50 108 LYS A CA 1
ATOM 876 C C . LYS A 1 108 ? 2.835 -0.068 -14.562 1.00 95.50 108 LYS A C 1
ATOM 878 O O . LYS A 1 108 ? 2.360 0.701 -13.727 1.00 95.50 108 LYS A O 1
ATOM 883 N N . LYS A 1 109 ? 2.154 -0.474 -15.637 1.00 96.12 109 LYS A N 1
ATOM 884 C CA . LYS A 1 109 ? 0.771 -0.073 -15.902 1.00 96.12 109 LYS A CA 1
ATOM 885 C C . LYS A 1 109 ? -0.159 -0.515 -14.768 1.00 96.12 109 LYS A C 1
ATOM 887 O O . LYS A 1 109 ? -0.857 0.333 -14.221 1.00 96.12 109 LYS A O 1
ATOM 892 N N . THR A 1 110 ? -0.107 -1.787 -14.363 1.00 95.38 110 THR A N 1
ATOM 893 C CA . THR A 1 110 ? -0.913 -2.323 -13.251 1.00 95.38 110 THR A CA 1
ATOM 894 C C . THR A 1 110 ? -0.693 -1.551 -11.954 1.00 95.38 110 THR A C 1
ATOM 896 O O . THR A 1 110 ? -1.665 -1.140 -11.324 1.00 95.38 110 THR A O 1
ATOM 899 N N . VAL A 1 111 ? 0.567 -1.311 -11.573 1.00 95.75 111 VAL A N 1
ATOM 900 C CA . VAL A 1 111 ? 0.896 -0.532 -10.374 1.00 95.75 111 VAL A CA 1
ATOM 901 C C . VAL A 1 111 ? 0.310 0.871 -10.507 1.00 95.75 111 VAL A C 1
ATOM 903 O O . VAL A 1 111 ? -0.518 1.265 -9.694 1.00 95.75 111 VAL A O 1
ATOM 906 N N . ARG A 1 112 ? 0.667 1.621 -11.555 1.00 96.06 112 ARG A N 1
ATOM 907 C CA . ARG A 1 112 ? 0.249 3.021 -11.708 1.00 96.06 112 ARG A CA 1
ATOM 908 C C . ARG A 1 112 ? -1.272 3.180 -11.721 1.00 96.06 112 ARG A C 1
ATOM 910 O O . ARG A 1 112 ? -1.797 4.050 -11.030 1.00 96.06 112 ARG A O 1
ATOM 917 N N . GLU A 1 113 ? -1.977 2.361 -12.496 1.00 96.25 113 GLU A N 1
ATOM 918 C CA . GLU A 1 113 ? -3.439 2.410 -12.586 1.00 96.25 113 GLU A CA 1
ATOM 919 C C . GLU A 1 113 ? -4.101 2.014 -11.265 1.00 96.25 113 GLU A C 1
ATOM 921 O O . GLU A 1 113 ? -5.049 2.677 -10.849 1.00 96.25 113 GLU A O 1
ATOM 926 N N . GLY A 1 114 ? -3.577 0.999 -10.572 1.00 96.31 114 GLY A N 1
ATOM 927 C CA . GLY A 1 114 ? -4.056 0.599 -9.251 1.00 96.31 114 GLY A CA 1
ATOM 928 C C . GLY A 1 114 ? -3.914 1.719 -8.218 1.00 96.31 114 GLY A C 1
ATOM 929 O O . GLY A 1 114 ? -4.881 2.055 -7.534 1.00 96.31 114 GLY A O 1
ATOM 930 N N . LEU A 1 115 ? -2.746 2.363 -8.152 1.00 95.81 115 LEU A N 1
ATOM 931 C CA . LEU A 1 115 ? -2.504 3.456 -7.204 1.00 95.81 115 LEU A CA 1
ATOM 932 C C . LEU A 1 115 ? -3.376 4.681 -7.475 1.00 95.81 115 LEU A C 1
ATOM 934 O O . LEU A 1 115 ? -3.860 5.296 -6.526 1.00 95.81 115 LEU A O 1
ATOM 938 N N . LEU A 1 116 ? -3.607 5.016 -8.747 1.00 95.69 116 LEU A N 1
ATOM 939 C CA . LEU A 1 116 ? -4.521 6.092 -9.137 1.00 95.69 116 LEU A CA 1
ATOM 940 C C . LEU A 1 116 ? -5.969 5.751 -8.787 1.00 95.69 116 LEU A C 1
ATOM 942 O O . LEU A 1 116 ? -6.653 6.540 -8.139 1.00 95.69 116 LEU A O 1
ATOM 946 N N . LYS A 1 117 ? -6.431 4.559 -9.183 1.00 96.00 117 LYS A N 1
ATOM 947 C CA . LYS A 1 117 ? -7.800 4.080 -8.948 1.00 96.00 117 LYS A CA 1
ATOM 948 C C . LYS A 1 117 ? -8.164 4.100 -7.467 1.00 96.00 117 LYS A C 1
ATOM 950 O O . LYS A 1 117 ? -9.305 4.390 -7.119 1.00 96.00 117 LYS A O 1
ATOM 955 N N . HIS A 1 118 ? -7.203 3.777 -6.611 1.00 94.94 118 HIS A N 1
ATOM 956 C CA . HIS A 1 118 ? -7.406 3.700 -5.173 1.00 94.94 118 HIS A CA 1
ATOM 957 C C . HIS A 1 118 ? -6.923 4.952 -4.427 1.00 94.94 118 HIS A C 1
ATOM 959 O O . HIS A 1 118 ? -6.928 4.965 -3.204 1.00 94.94 118 HIS A O 1
ATOM 965 N N . GLY A 1 119 ? -6.527 6.023 -5.120 1.00 93.38 119 GLY A N 1
ATOM 966 C CA . GLY A 1 119 ? -6.193 7.302 -4.483 1.00 93.38 119 GLY A CA 1
ATOM 967 C C . GLY A 1 119 ? -4.946 7.273 -3.594 1.00 93.38 119 GLY A C 1
ATOM 968 O O . GLY A 1 119 ? -4.831 8.077 -2.674 1.00 93.38 119 GLY A O 1
ATOM 969 N N . VAL A 1 120 ? -4.008 6.355 -3.846 1.00 94.69 120 VAL A N 1
ATOM 970 C CA . VAL A 1 120 ? -2.693 6.342 -3.177 1.00 94.69 120 VAL A CA 1
ATOM 971 C C . VAL A 1 120 ? -1.798 7.458 -3.716 1.00 94.69 120 VAL A C 1
ATOM 973 O O . VAL A 1 120 ? -1.018 8.035 -2.956 1.00 94.69 120 VAL A O 1
ATOM 976 N N . ILE A 1 121 ? -1.947 7.780 -5.006 1.00 93.69 121 ILE A N 1
ATOM 977 C CA . ILE A 1 121 ? -1.274 8.878 -5.717 1.00 93.69 121 ILE A CA 1
ATOM 978 C C . ILE A 1 121 ? -2.292 9.714 -6.508 1.00 93.69 121 ILE A C 1
ATOM 980 O O . ILE A 1 121 ? -3.387 9.236 -6.804 1.00 93.69 121 ILE A O 1
ATOM 984 N N . ASP A 1 122 ? -1.919 10.941 -6.881 1.00 88.44 122 ASP A N 1
ATOM 985 C CA . ASP A 1 122 ? -2.726 11.808 -7.751 1.00 88.44 122 ASP A CA 1
ATOM 986 C C . ASP A 1 122 ? -2.467 11.561 -9.240 1.00 88.44 122 ASP A C 1
ATOM 988 O O . ASP A 1 122 ? -1.416 11.061 -9.642 1.00 88.44 122 ASP A O 1
ATOM 992 N N . SER A 1 123 ? -3.418 11.983 -10.082 1.00 75.94 123 SER A N 1
ATOM 993 C CA . SER A 1 123 ? -3.275 11.974 -11.545 1.00 75.94 123 SER A CA 1
ATOM 994 C C . SER A 1 123 ? -2.178 12.908 -12.053 1.00 75.94 123 SER A C 1
ATOM 996 O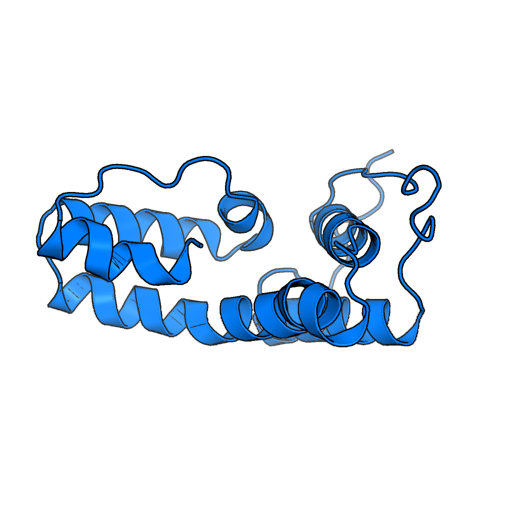 O . SER A 1 123 ? -1.657 12.701 -13.151 1.00 75.94 123 SER A O 1
ATOM 998 N N . VAL A 1 124 ? -1.833 13.931 -11.268 1.00 60.03 124 VAL A N 1
ATOM 999 C CA . VAL A 1 124 ? -0.673 14.784 -11.513 1.00 60.03 124 VAL A CA 1
ATOM 1000 C C . VAL A 1 124 ? 0.544 14.034 -10.973 1.00 60.03 124 VAL A C 1
ATOM 1002 O O . VAL A 1 124 ? 0.547 13.694 -9.789 1.00 60.03 124 VAL A O 1
ATOM 1005 N N . PRO A 1 125 ? 1.565 13.745 -11.802 1.00 54.28 125 PRO A N 1
ATOM 1006 C CA . PRO A 1 125 ? 2.790 13.163 -11.284 1.00 54.28 125 PRO A CA 1
ATOM 1007 C C . PRO A 1 125 ? 3.305 14.066 -10.164 1.00 54.28 125 PRO A C 1
ATOM 1009 O O . PRO A 1 125 ? 3.313 15.287 -10.333 1.00 54.28 125 PRO A O 1
ATOM 1012 N N . ALA A 1 126 ? 3.749 13.481 -9.049 1.00 53.53 126 ALA A N 1
ATOM 1013 C CA . ALA A 1 126 ? 4.677 14.163 -8.159 1.00 53.53 126 ALA A CA 1
ATOM 1014 C C . ALA A 1 126 ? 5.888 14.532 -9.028 1.00 53.53 126 ALA A C 1
ATOM 1016 O O . ALA A 1 126 ? 6.726 13.689 -9.341 1.00 53.53 126 ALA A O 1
ATOM 1017 N N . ALA A 1 127 ? 5.860 15.735 -9.594 1.00 46.75 127 ALA A N 1
ATOM 1018 C CA . ALA A 1 127 ? 6.788 16.144 -10.622 1.00 46.75 127 ALA A CA 1
ATOM 1019 C C . ALA A 1 127 ? 8.199 16.084 -10.042 1.00 46.75 127 ALA A C 1
ATOM 1021 O O . ALA A 1 127 ? 8.434 16.628 -8.968 1.00 46.75 127 ALA A O 1
ATOM 1022 N N . ALA A 1 128 ? 9.093 15.406 -10.765 1.00 41.81 128 ALA A N 1
ATOM 1023 C CA . ALA A 1 128 ? 10.436 15.881 -11.084 1.00 41.81 128 ALA A CA 1
ATOM 1024 C C . ALA A 1 128 ? 10.991 16.959 -10.129 1.00 41.81 128 ALA A C 1
ATOM 1026 O O . ALA A 1 128 ? 11.162 18.111 -10.518 1.00 41.81 128 ALA A O 1
ATOM 1027 N N . ALA A 1 129 ? 11.254 16.583 -8.877 1.00 28.59 129 ALA A N 1
ATOM 1028 C CA . ALA A 1 129 ? 11.996 17.399 -7.926 1.00 28.59 129 ALA A CA 1
ATOM 1029 C C . ALA A 1 129 ? 13.471 16.978 -7.980 1.00 28.59 129 ALA 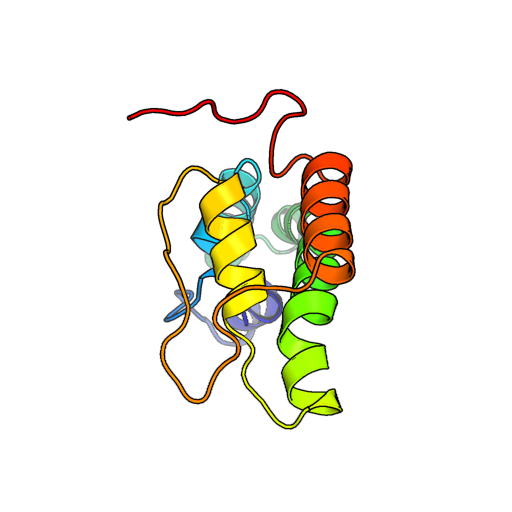A C 1
ATOM 1031 O O . ALA A 1 129 ? 13.979 16.319 -7.073 1.00 28.59 129 ALA A O 1
ATOM 1032 N N . ALA A 1 130 ? 14.115 17.299 -9.100 1.00 30.86 130 ALA A N 1
ATOM 1033 C CA . ALA A 1 130 ? 15.563 17.353 -9.260 1.00 30.86 130 ALA A CA 1
ATOM 1034 C C . ALA A 1 130 ? 15.889 18.503 -10.217 1.00 30.86 130 ALA A C 1
ATOM 1036 O O . ALA A 1 130 ? 15.269 18.537 -11.304 1.00 30.86 130 ALA A O 1
#

Secondary structure (DSSP, 8-state):
-GGGHHHIIIII------S-SHHHHTGGGHHHHHHHHHHHHTT-HHHHHHHHHHTHHHHHHHIIIIIHHHHHHSS---HHHHHHHHHTT----PPPTTS-SS--HHHHHHHHHHHHHTTSS-SS------

Foldseek 3Di:
DLLCQLVCCQPVVDQDDPPDPVCVLLAVLNVLSVVLNVCSNVNNSVVNVVSSVLCVLVVVLCCVLAVVCCVPVVDRACQLVQLSVVQSVHNRFFDDPPHGGHDDPVSNCSSVVSCPVSVSHDPDRPDDPD

Radius of gyration: 15.75 Å; Cα contacts (8 Å, |Δi|>4): 141; chains: 1; bounding box: 37×36×41 Å